Protein AF-A0A438IQG3-F1 (afdb_monomer_lite)

Organism: Vitis vinifera (NCBI:txid29760)

Radius of gyration: 25.18 Å; chains: 1; bounding box: 64×25×73 Å

InterPro domains:
  IPR012110 Pyruvate decarboxylase/indolepyruvate decarboxylase-like [PTHR43452] (45-125)

Foldseek 3Di:
DDDDDDDDDDDPVVVVVVVPPPDPPDDDPDDDDPDPDPVVVVVVVCVVVVVVDDDDCPVVVVCVVPPDDDDDDDDDDPPDDDDPVNVLVVVLVVADLPEEAEQDDDPSVVVVVPRDHDNNHHYHD

Structure (mmCIF, N/CA/C/O backbone):
data_AF-A0A438IQG3-F1
#
_entry.id   AF-A0A438IQG3-F1
#
loop_
_atom_site.group_PDB
_atom_site.id
_atom_site.type_symbol
_atom_site.label_atom_id
_atom_site.label_alt_id
_atom_site.label_comp_id
_atom_site.label_asym_id
_atom_site.label_entity_id
_atom_site.label_seq_id
_atom_site.pdbx_PDB_ins_code
_atom_site.Cartn_x
_atom_site.Cartn_y
_atom_site.Cartn_z
_atom_site.occupancy
_atom_site.B_iso_or_equiv
_atom_site.auth_seq_id
_atom_site.auth_comp_id
_atom_site.auth_asym_id
_atom_site.auth_atom_id
_atom_site.pdbx_PDB_model_num
ATOM 1 N N . MET A 1 1 ? 51.056 10.492 7.001 1.00 35.66 1 MET A N 1
ATOM 2 C CA . MET A 1 1 ? 51.423 10.659 5.578 1.00 35.66 1 MET A CA 1
ATOM 3 C C . MET A 1 1 ? 51.158 9.306 4.933 1.00 35.66 1 MET A C 1
ATOM 5 O O . MET A 1 1 ? 51.888 8.386 5.255 1.00 35.66 1 MET A O 1
ATOM 9 N N . GLY A 1 2 ? 49.950 9.031 4.425 1.00 33.06 2 GLY A N 1
ATOM 10 C CA . GLY A 1 2 ? 49.445 9.436 3.093 1.00 33.06 2 GLY A CA 1
ATOM 11 C C . GLY A 1 2 ? 50.039 8.468 2.054 1.00 33.06 2 GLY A C 1
ATOM 12 O O . GLY A 1 2 ? 51.239 8.256 2.111 1.00 33.06 2 GLY A O 1
ATOM 13 N N . GLU A 1 3 ? 49.356 7.777 1.144 1.00 30.95 3 GLU A N 1
ATOM 14 C CA . GLU A 1 3 ? 48.005 7.761 0.555 1.00 30.95 3 GLU A CA 1
ATOM 15 C C . GLU A 1 3 ? 47.795 6.298 0.050 1.00 30.95 3 GLU A C 1
ATOM 17 O O . GLU A 1 3 ? 48.767 5.579 -0.159 1.00 30.95 3 GLU A O 1
ATOM 22 N N . GLY A 1 4 ? 46.606 5.691 -0.022 1.00 31.78 4 GLY A N 1
ATOM 23 C CA . GLY A 1 4 ? 45.515 6.034 -0.938 1.00 31.78 4 GLY A CA 1
ATOM 24 C C . GLY A 1 4 ? 45.541 5.148 -2.197 1.00 31.78 4 GLY A C 1
ATOM 25 O O . GLY A 1 4 ? 45.921 5.609 -3.267 1.00 31.78 4 GLY A O 1
ATOM 26 N N . THR A 1 5 ? 45.138 3.873 -2.102 1.00 35.66 5 THR A N 1
ATOM 27 C CA . THR A 1 5 ? 44.914 3.017 -3.284 1.00 35.66 5 THR A CA 1
ATOM 28 C C . THR A 1 5 ? 43.582 3.386 -3.933 1.00 35.66 5 THR A C 1
ATOM 30 O O . THR A 1 5 ? 42.516 2.963 -3.481 1.00 35.66 5 THR A O 1
ATOM 33 N N . GLY A 1 6 ? 43.647 4.218 -4.972 1.00 31.34 6 GLY A N 1
ATOM 34 C CA . GLY A 1 6 ? 42.507 4.645 -5.776 1.00 31.34 6 GLY A CA 1
ATOM 35 C C . GLY A 1 6 ? 41.942 3.508 -6.628 1.00 31.34 6 GLY A C 1
ATOM 36 O O . GLY A 1 6 ? 42.493 3.161 -7.668 1.00 31.34 6 GLY A O 1
ATOM 37 N N . SER A 1 7 ? 40.815 2.949 -6.189 1.00 36.22 7 SER A N 1
ATOM 38 C CA . SER A 1 7 ? 39.938 2.106 -7.001 1.00 36.22 7 SER A CA 1
ATOM 39 C C . SER A 1 7 ? 39.245 2.979 -8.051 1.00 36.22 7 SER A C 1
ATOM 41 O O . SER A 1 7 ? 38.346 3.753 -7.727 1.00 36.22 7 SER A O 1
ATOM 43 N N . SER A 1 8 ? 39.683 2.860 -9.305 1.00 37.25 8 SER A N 1
ATOM 44 C CA . SER A 1 8 ? 39.109 3.510 -10.487 1.00 37.25 8 SER A CA 1
ATOM 45 C C . SER A 1 8 ? 37.650 3.082 -10.696 1.00 37.25 8 SER A C 1
ATOM 47 O O . SER A 1 8 ? 37.368 2.063 -11.325 1.00 37.25 8 SER A O 1
ATOM 49 N N . GLY A 1 9 ? 36.717 3.875 -10.168 1.00 39.53 9 GLY A N 1
ATOM 50 C CA . GLY A 1 9 ? 35.305 3.811 -10.519 1.00 39.53 9 GLY A CA 1
ATOM 51 C C . GLY A 1 9 ? 35.102 4.302 -11.948 1.00 39.53 9 GLY A C 1
ATOM 52 O O . GLY A 1 9 ? 35.330 5.471 -12.249 1.00 39.53 9 GLY A O 1
ATOM 53 N N . VAL A 1 10 ? 34.672 3.408 -12.833 1.00 43.88 10 VAL A N 1
ATOM 54 C CA . VAL A 1 10 ? 34.176 3.788 -14.158 1.00 43.88 10 VAL A CA 1
ATOM 55 C C . VAL A 1 10 ? 32.821 4.486 -13.960 1.00 43.88 10 VAL A C 1
ATOM 57 O O . VAL A 1 10 ? 31.942 3.910 -13.311 1.00 43.88 10 VAL A O 1
ATOM 60 N N . PRO A 1 11 ? 32.612 5.715 -14.462 1.00 38.91 11 PRO A N 1
ATOM 61 C CA . PRO A 1 11 ? 31.355 6.418 -14.267 1.00 38.91 11 PRO A CA 1
ATOM 62 C C . PRO A 1 11 ? 30.267 5.821 -15.169 1.00 38.91 11 PRO A C 1
ATOM 64 O O . PRO A 1 11 ? 30.401 5.761 -16.390 1.00 38.91 11 PRO A O 1
ATOM 67 N N . VAL A 1 12 ? 29.145 5.450 -14.546 1.00 42.47 12 VAL A N 1
ATOM 68 C CA . VAL A 1 12 ? 27.889 4.950 -15.149 1.00 42.47 12 VAL A CA 1
ATOM 69 C C . VAL A 1 12 ? 27.338 5.866 -16.262 1.00 42.47 12 VAL A C 1
ATOM 71 O O . VAL A 1 12 ? 26.530 5.442 -17.083 1.00 42.47 12 VAL A O 1
ATOM 74 N N . VAL A 1 13 ? 27.824 7.106 -16.344 1.00 40.22 13 VAL A N 1
ATOM 75 C CA . VAL A 1 13 ? 27.440 8.108 -17.348 1.00 40.22 13 VAL A CA 1
ATOM 76 C C . VAL A 1 13 ? 27.830 7.690 -18.777 1.00 40.22 13 VAL A C 1
ATOM 78 O O . VAL A 1 13 ? 27.081 7.963 -19.710 1.00 40.22 13 VAL A O 1
ATOM 81 N N . ALA A 1 14 ? 28.928 6.947 -18.966 1.00 34.50 14 ALA A N 1
ATOM 82 C CA . ALA A 1 14 ? 29.403 6.573 -20.305 1.00 34.50 14 ALA A CA 1
ATOM 83 C C . ALA A 1 14 ? 28.532 5.510 -21.011 1.00 34.50 14 ALA A C 1
ATOM 85 O O . ALA A 1 14 ? 28.545 5.403 -22.237 1.00 34.50 14 ALA A O 1
ATOM 86 N N . ALA A 1 15 ? 27.744 4.728 -20.265 1.00 41.41 15 ALA A N 1
ATOM 87 C CA . ALA A 1 15 ? 26.921 3.665 -20.849 1.00 41.41 15 ALA A CA 1
ATOM 88 C C . ALA A 1 15 ? 25.665 4.195 -21.567 1.00 41.41 15 ALA A C 1
ATOM 90 O O . ALA A 1 15 ? 25.097 3.500 -22.408 1.00 41.41 15 ALA A O 1
ATOM 91 N N . VAL A 1 16 ? 25.239 5.428 -21.267 1.00 38.75 16 VAL A N 1
ATOM 92 C CA . VAL A 1 16 ? 24.050 6.033 -21.888 1.00 38.75 16 VAL A CA 1
ATOM 93 C C . VAL A 1 16 ? 24.374 6.591 -23.278 1.00 38.75 16 VAL A C 1
ATOM 95 O O . VAL A 1 16 ? 23.550 6.490 -24.184 1.00 38.75 16 VAL A O 1
ATOM 98 N N . GLU A 1 17 ? 25.592 7.098 -23.490 1.00 35.78 17 GLU A N 1
ATOM 99 C CA . GLU A 1 17 ? 26.004 7.674 -24.779 1.00 35.78 17 GLU A CA 1
ATOM 100 C C . GLU A 1 17 ? 26.303 6.607 -25.845 1.00 35.78 17 GLU A C 1
ATOM 102 O O . GLU A 1 17 ? 26.079 6.836 -27.033 1.00 35.78 17 GLU A O 1
ATOM 107 N N . SER A 1 18 ? 26.718 5.399 -25.445 1.00 34.66 18 SER A N 1
ATOM 108 C CA . SER A 1 18 ? 27.055 4.327 -26.397 1.00 34.66 18 SER A CA 1
ATOM 109 C C . SER A 1 18 ? 25.841 3.624 -27.025 1.00 34.66 18 SER A C 1
ATOM 111 O O . SER A 1 18 ? 26.011 2.849 -27.965 1.00 34.66 18 SER A O 1
ATOM 113 N N . LEU A 1 19 ? 24.620 3.873 -26.541 1.00 38.84 19 LEU A N 1
ATOM 114 C CA . LEU A 1 19 ? 23.388 3.329 -27.132 1.00 38.84 19 LEU A CA 1
ATOM 115 C C . LEU A 1 19 ? 22.820 4.208 -28.262 1.00 38.84 19 LEU A C 1
ATOM 117 O O . LEU A 1 19 ? 21.844 3.818 -28.902 1.00 38.84 19 LEU A O 1
ATOM 121 N N . GLY A 1 20 ? 23.425 5.372 -28.528 1.00 38.69 20 GLY A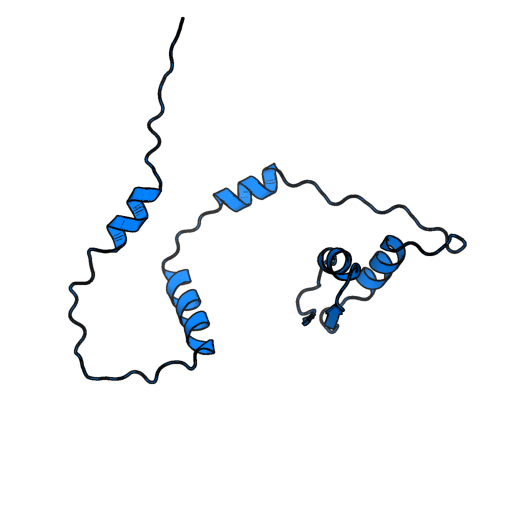 N 1
ATOM 122 C CA . GLY A 1 20 ? 22.962 6.326 -29.541 1.00 38.69 20 GLY A CA 1
ATOM 123 C C . GLY A 1 20 ? 23.492 6.101 -30.963 1.00 38.6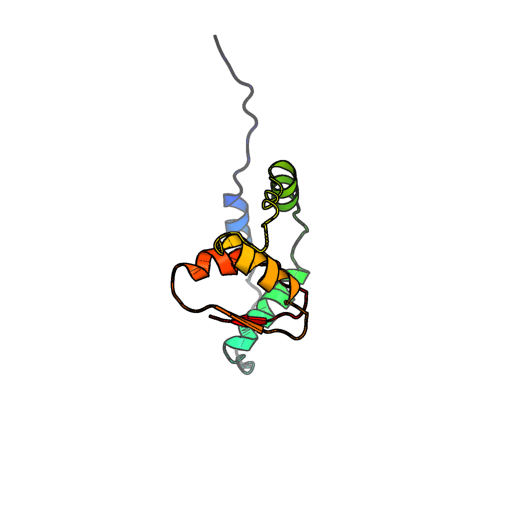9 20 GLY A C 1
ATOM 124 O O . GLY A 1 20 ? 22.994 6.733 -31.888 1.00 38.69 20 GLY A O 1
ATOM 125 N N . SER A 1 21 ? 24.479 5.225 -31.170 1.00 36.81 21 SER A N 1
ATOM 126 C CA . SER A 1 21 ? 25.260 5.175 -32.420 1.00 36.81 21 SER A CA 1
ATOM 127 C C . SER A 1 21 ? 25.038 3.936 -33.298 1.00 36.81 21 SER A C 1
ATOM 129 O O . SER A 1 21 ? 25.799 3.710 -34.233 1.00 36.81 21 SER A O 1
ATOM 131 N N . SER A 1 22 ? 23.988 3.142 -33.064 1.00 40.00 22 SER A N 1
ATOM 132 C CA . SER A 1 22 ? 23.674 1.983 -33.918 1.00 40.00 22 SER A CA 1
ATOM 133 C C . SER A 1 22 ? 22.192 1.922 -34.282 1.00 40.00 22 SER A C 1
ATOM 135 O O . SER A 1 22 ? 21.458 1.026 -33.871 1.00 40.00 22 SER A O 1
ATOM 137 N N . LEU A 1 23 ? 21.736 2.923 -35.037 1.00 44.03 23 LEU A N 1
ATOM 138 C CA . LEU A 1 23 ? 20.435 2.921 -35.713 1.00 44.03 23 LEU A CA 1
ATOM 139 C C . LEU A 1 23 ? 20.565 3.419 -37.164 1.00 44.03 23 LEU A C 1
ATOM 141 O O . LEU A 1 23 ? 19.719 4.165 -37.636 1.00 44.03 23 LEU A O 1
ATOM 145 N N . ASP A 1 24 ? 21.578 2.958 -37.902 1.00 37.22 24 ASP A N 1
ATOM 146 C CA . ASP A 1 24 ? 21.613 3.070 -39.373 1.00 37.22 24 ASP A CA 1
ATOM 147 C C . ASP A 1 24 ? 21.016 1.814 -40.029 1.00 37.22 24 ASP A C 1
ATOM 149 O O . ASP A 1 24 ? 21.611 1.138 -40.866 1.00 37.22 24 ASP A O 1
ATOM 153 N N . GLY A 1 25 ? 19.798 1.474 -39.604 1.00 42.50 25 GLY A N 1
ATOM 154 C CA . GLY A 1 2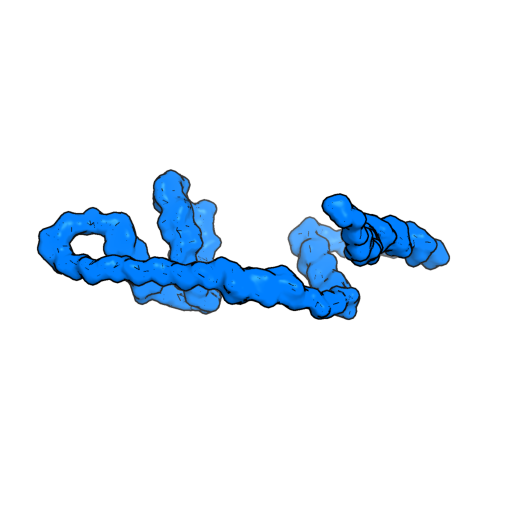5 ? 18.939 0.497 -40.262 1.00 42.50 25 GLY A CA 1
ATOM 155 C C . GLY A 1 25 ? 17.758 1.230 -40.876 1.00 42.50 25 GLY A C 1
ATOM 156 O O . GLY A 1 25 ? 16.797 1.551 -40.182 1.00 42.50 25 GLY A O 1
ATOM 157 N N . GLN A 1 26 ? 17.843 1.531 -42.169 1.00 40.34 26 GLN A N 1
ATOM 158 C CA . GLN A 1 26 ? 16.835 2.290 -42.899 1.00 40.34 26 GLN A CA 1
ATOM 159 C C . GLN A 1 26 ? 15.481 1.556 -42.891 1.00 40.34 26 GLN A C 1
ATOM 161 O O . GLN A 1 26 ? 15.284 0.560 -43.586 1.00 40.34 26 GLN A O 1
ATOM 166 N N . VAL A 1 27 ? 14.537 2.040 -42.080 1.00 45.75 27 VAL A N 1
ATOM 167 C CA . VAL A 1 27 ? 13.139 1.587 -42.087 1.00 45.75 27 VAL A CA 1
ATOM 168 C C . VAL A 1 27 ? 12.445 2.216 -43.303 1.00 45.75 27 VAL A C 1
ATOM 170 O O . VAL A 1 27 ? 12.515 3.437 -43.461 1.00 45.75 27 VAL A O 1
ATOM 173 N N . PRO A 1 28 ? 11.773 1.444 -44.180 1.00 40.28 28 PRO A N 1
ATOM 174 C CA . PRO A 1 28 ? 11.105 2.008 -45.345 1.00 40.28 28 PRO A CA 1
ATOM 175 C C . PRO A 1 28 ? 9.974 2.954 -44.918 1.00 40.28 28 PRO A C 1
ATOM 177 O O . PRO A 1 28 ? 9.023 2.568 -44.234 1.00 40.28 28 PRO A O 1
ATOM 180 N N . ILE A 1 29 ? 10.101 4.208 -45.349 1.00 49.59 29 ILE A N 1
ATOM 181 C CA . ILE A 1 29 ? 9.118 5.279 -45.192 1.00 49.59 29 ILE A CA 1
ATOM 182 C C . ILE A 1 29 ? 7.886 4.901 -46.021 1.00 49.59 29 ILE A C 1
ATOM 184 O O . ILE A 1 29 ? 7.967 4.831 -47.244 1.00 49.59 29 ILE A O 1
ATOM 188 N N . GLY A 1 30 ? 6.745 4.630 -45.376 1.00 45.56 30 GLY A N 1
ATOM 189 C CA . GLY A 1 30 ? 5.498 4.411 -46.123 1.00 45.56 30 GLY A CA 1
ATOM 190 C C . GLY A 1 30 ? 4.387 3.589 -45.476 1.00 45.56 30 GLY A C 1
ATOM 191 O O . GLY A 1 30 ? 3.375 3.358 -46.129 1.00 45.56 30 GLY A O 1
ATOM 192 N N . LYS A 1 31 ? 4.502 3.146 -44.219 1.00 42.69 31 LYS A N 1
ATOM 193 C CA . LYS A 1 31 ? 3.350 2.577 -43.499 1.00 42.69 31 LYS A CA 1
ATOM 194 C C . LYS A 1 31 ? 3.202 3.266 -42.154 1.00 42.69 31 LYS A C 1
ATOM 196 O O . LYS A 1 31 ? 3.904 2.941 -41.203 1.00 42.69 31 LYS A O 1
ATOM 201 N N . SER A 1 32 ? 2.289 4.236 -42.097 1.00 48.19 32 SER A N 1
ATOM 202 C CA . SER A 1 32 ? 1.769 4.743 -40.831 1.00 48.19 32 SER A CA 1
ATOM 203 C C . SER A 1 32 ? 1.131 3.560 -40.103 1.00 48.19 32 SER A C 1
ATOM 205 O O . SER A 1 32 ? 0.068 3.075 -40.489 1.00 48.19 32 SER A O 1
ATOM 207 N N . LEU A 1 33 ? 1.835 3.029 -39.102 1.00 54.22 33 LEU A N 1
ATOM 208 C CA . LEU A 1 33 ? 1.209 2.171 -38.108 1.00 54.22 33 LEU A CA 1
ATOM 209 C C . LEU A 1 33 ? 0.152 3.032 -37.410 1.00 54.22 33 LEU A C 1
ATOM 211 O O . LEU A 1 33 ? 0.487 4.159 -37.033 1.00 54.22 33 LEU A O 1
ATOM 215 N N . PRO A 1 34 ? -1.097 2.556 -37.249 1.00 52.31 34 PRO A N 1
ATOM 216 C CA . PRO A 1 34 ? -2.113 3.311 -36.535 1.00 52.31 34 PRO A CA 1
ATOM 217 C C . PRO A 1 34 ? -1.552 3.630 -35.153 1.00 52.31 34 PRO A C 1
ATOM 219 O O . PRO A 1 34 ? -1.291 2.724 -34.355 1.00 52.31 34 PRO A O 1
ATOM 222 N N . GLY A 1 35 ? -1.276 4.916 -34.927 1.00 59.28 35 GLY A N 1
ATOM 223 C CA . GLY A 1 35 ? -0.639 5.376 -33.707 1.00 59.28 35 GLY A CA 1
ATOM 224 C C . GLY A 1 35 ? -1.461 4.879 -32.522 1.00 59.28 35 GLY A C 1
ATOM 225 O O . GLY A 1 35 ? -2.689 5.027 -32.536 1.00 59.28 35 GLY A O 1
ATOM 226 N N . PRO A 1 36 ? -0.851 4.231 -31.516 1.00 56.94 36 PRO A N 1
ATOM 227 C CA . PRO A 1 36 ? -1.576 3.958 -30.292 1.00 56.94 36 PRO A CA 1
ATOM 228 C C . PRO A 1 36 ? -2.155 5.287 -29.789 1.00 56.94 36 PRO A C 1
ATOM 230 O O . PRO A 1 36 ? -1.438 6.285 -29.733 1.00 56.94 36 PRO A O 1
ATOM 233 N N . SER A 1 37 ? -3.443 5.308 -29.420 1.00 61.62 37 SER A N 1
ATOM 234 C CA . SER A 1 37 ? -3.938 6.344 -28.510 1.00 61.62 37 SER A CA 1
ATOM 235 C C . SER A 1 37 ? -2.946 6.423 -27.348 1.00 61.62 37 SER A C 1
ATOM 237 O O . SER A 1 37 ? -2.432 5.377 -26.952 1.00 61.62 37 SER A O 1
ATOM 239 N N . SER A 1 38 ? -2.621 7.626 -26.869 1.00 61.38 38 SER A N 1
ATOM 240 C CA . SER A 1 38 ? -1.530 7.892 -25.910 1.00 61.38 38 SER A CA 1
ATOM 241 C C . SER A 1 38 ? -1.366 6.803 -24.828 1.00 61.38 38 SER A C 1
ATOM 243 O O . SER A 1 38 ? -0.267 6.303 -24.587 1.00 61.38 38 SER A O 1
ATOM 245 N N . ASP A 1 39 ? -2.484 6.310 -24.293 1.00 60.03 39 ASP A N 1
ATOM 246 C CA . ASP A 1 39 ? -2.565 5.256 -23.272 1.00 60.03 39 ASP A CA 1
ATOM 247 C C . ASP A 1 39 ? -1.899 3.921 -23.664 1.00 60.03 39 ASP A C 1
ATOM 249 O O . ASP A 1 39 ? -1.313 3.225 -22.832 1.00 60.03 39 ASP A O 1
ATOM 253 N N . ARG A 1 40 ? -1.939 3.543 -24.945 1.00 67.06 40 ARG A N 1
ATOM 254 C CA . ARG A 1 40 ? -1.334 2.299 -25.448 1.00 67.06 40 ARG A CA 1
ATOM 255 C C . ARG A 1 40 ? 0.180 2.411 -25.649 1.00 67.06 40 ARG A C 1
ATOM 257 O O . ARG A 1 40 ? 0.851 1.376 -25.676 1.00 67.06 40 ARG A O 1
ATOM 264 N N . ALA A 1 41 ? 0.732 3.623 -25.754 1.00 78.38 41 ALA A N 1
ATOM 265 C CA . ALA A 1 41 ? 2.166 3.827 -25.966 1.00 78.38 41 ALA A CA 1
ATOM 266 C C . ALA A 1 41 ? 2.993 3.393 -24.741 1.00 78.38 41 ALA A C 1
ATOM 268 O O . ALA A 1 41 ? 3.990 2.685 -24.892 1.00 78.38 41 ALA A O 1
ATOM 269 N N . SER A 1 42 ? 2.530 3.722 -23.529 1.00 84.12 42 SER A N 1
ATOM 270 C CA . SER A 1 42 ? 3.190 3.339 -22.269 1.00 84.12 42 SER A CA 1
ATOM 271 C C . SER A 1 42 ? 3.240 1.816 -22.077 1.00 84.12 42 SER A C 1
ATOM 273 O O . SER A 1 42 ? 4.299 1.238 -21.821 1.00 84.12 42 SER A O 1
ATOM 275 N N . CYS A 1 43 ? 2.115 1.130 -22.308 1.00 85.19 43 CYS A N 1
ATOM 276 C CA . CYS A 1 43 ? 2.049 -0.330 -22.207 1.00 85.19 43 CYS A CA 1
ATOM 277 C C . CYS A 1 43 ? 3.001 -1.020 -23.201 1.00 85.19 43 CYS A C 1
ATOM 279 O O . CYS A 1 43 ? 3.712 -1.964 -22.844 1.00 85.19 43 CYS A O 1
ATOM 281 N N . TYR A 1 44 ? 3.052 -0.528 -24.444 1.00 92.00 44 TYR A N 1
ATOM 282 C CA . TYR A 1 44 ? 3.950 -1.060 -25.467 1.00 92.00 44 TYR A CA 1
ATOM 283 C C . TYR A 1 44 ? 5.426 -0.871 -25.099 1.00 92.00 44 TYR A C 1
ATOM 285 O O . TYR A 1 44 ? 6.224 -1.799 -25.275 1.00 92.00 44 TYR A O 1
ATOM 293 N N . PHE A 1 45 ? 5.775 0.299 -24.558 1.00 93.75 45 PHE A N 1
ATOM 294 C CA . PHE A 1 45 ? 7.130 0.600 -24.114 1.00 93.75 45 PHE A CA 1
ATOM 295 C C . PHE A 1 45 ? 7.584 -0.379 -23.032 1.00 93.75 45 PHE A C 1
ATOM 297 O O . PHE A 1 45 ? 8.540 -1.119 -23.258 1.00 93.75 45 PHE A O 1
ATOM 304 N N . PHE A 1 46 ? 6.863 -0.478 -21.910 1.00 94.06 46 PHE A N 1
ATOM 305 C CA . PHE A 1 46 ? 7.270 -1.360 -20.810 1.00 94.06 46 PHE A CA 1
ATOM 306 C C . PHE A 1 46 ? 7.303 -2.836 -21.218 1.00 94.06 46 PHE A C 1
ATOM 308 O O . PHE A 1 46 ? 8.217 -3.560 -20.824 1.00 94.06 46 PHE A O 1
ATOM 315 N N . LYS A 1 47 ? 6.367 -3.284 -22.067 1.00 94.06 47 LYS A N 1
ATOM 316 C CA . LYS A 1 47 ? 6.338 -4.666 -22.576 1.00 94.06 47 LYS A CA 1
ATOM 317 C C . LYS A 1 47 ? 7.515 -4.994 -23.498 1.00 94.06 47 LYS A C 1
ATOM 319 O O . LYS A 1 47 ? 7.955 -6.142 -23.549 1.00 94.06 47 LYS A O 1
ATOM 324 N N . SER A 1 48 ? 7.985 -4.018 -24.268 1.00 93.94 48 SER A N 1
ATOM 325 C CA . SER A 1 48 ? 9.128 -4.193 -25.168 1.00 93.94 48 SER A CA 1
ATOM 326 C C . SER A 1 48 ? 10.451 -4.049 -24.419 1.00 93.94 48 SER A C 1
ATOM 328 O O . SER A 1 48 ? 11.382 -4.812 -24.668 1.00 93.94 48 SER A O 1
ATOM 330 N N . PHE A 1 49 ? 10.509 -3.107 -23.477 1.00 94.56 49 PHE A N 1
ATOM 331 C CA . PHE A 1 49 ? 11.676 -2.814 -22.656 1.00 94.56 49 PHE A CA 1
ATOM 332 C C . PHE A 1 49 ? 11.998 -3.951 -21.680 1.00 94.56 49 PHE A C 1
ATOM 334 O O . PHE A 1 49 ? 13.153 -4.355 -21.583 1.00 94.56 49 PHE A O 1
ATOM 341 N N . SER A 1 50 ? 10.989 -4.557 -21.044 1.00 95.06 50 SER A N 1
ATOM 342 C CA . SER A 1 50 ? 11.195 -5.663 -20.096 1.00 95.06 50 SER A CA 1
ATOM 343 C C . SER A 1 50 ? 11.888 -6.886 -20.705 1.00 95.06 50 SER A C 1
ATOM 345 O O . SER A 1 50 ? 12.571 -7.611 -19.994 1.00 95.06 50 SER A O 1
ATOM 347 N N . LYS A 1 51 ? 11.773 -7.101 -22.024 1.00 95.50 51 LYS A N 1
ATOM 348 C CA . LYS A 1 51 ? 12.449 -8.200 -22.741 1.00 95.50 51 LYS A CA 1
ATOM 349 C C . LYS A 1 51 ? 13.951 -7.984 -22.932 1.00 95.50 51 LYS A C 1
ATOM 351 O O . LYS A 1 51 ? 14.647 -8.923 -23.299 1.00 95.50 51 LYS A O 1
ATOM 356 N N . ARG A 1 52 ? 14.422 -6.745 -22.780 1.00 95.12 52 ARG A N 1
ATOM 357 C CA . ARG A 1 52 ? 15.818 -6.338 -23.003 1.00 95.12 52 ARG A CA 1
ATOM 358 C C . ARG A 1 52 ? 16.530 -5.969 -21.701 1.00 95.12 52 ARG A C 1
ATOM 360 O O . ARG A 1 52 ? 17.715 -5.670 -21.737 1.00 95.12 52 ARG A O 1
ATOM 367 N N . LEU A 1 53 ? 15.802 -5.936 -20.585 1.00 95.12 53 LEU A N 1
ATOM 368 C CA . LEU A 1 53 ? 16.329 -5.528 -19.292 1.00 95.12 53 LEU A CA 1
ATOM 369 C C . LEU A 1 53 ? 17.126 -6.675 -18.659 1.00 95.12 53 LEU A C 1
ATOM 371 O O . LEU A 1 53 ? 16.595 -7.769 -18.467 1.00 95.12 53 LEU A O 1
ATOM 375 N N . GLU A 1 54 ? 18.372 -6.408 -18.281 1.00 95.94 54 GLU A N 1
ATOM 376 C CA . GLU A 1 54 ? 19.129 -7.293 -17.396 1.00 95.94 54 GLU A CA 1
ATOM 377 C C . GLU A 1 54 ? 18.680 -7.104 -15.940 1.00 95.94 54 GLU A C 1
ATOM 379 O O . GLU A 1 54 ? 18.346 -5.997 -15.507 1.00 95.94 54 GLU A O 1
ATOM 384 N N . CYS A 1 55 ? 18.644 -8.192 -15.167 1.00 95.12 55 CYS A N 1
ATOM 385 C CA . CYS A 1 55 ? 18.214 -8.131 -13.773 1.00 95.12 55 CYS A CA 1
ATOM 386 C C . CYS A 1 55 ? 19.253 -7.388 -12.922 1.00 95.12 55 CYS A C 1
ATOM 388 O O . CYS A 1 55 ? 20.393 -7.829 -12.802 1.00 95.12 55 CYS A O 1
ATOM 390 N N . ASN A 1 56 ? 18.838 -6.289 -12.291 1.00 95.81 56 ASN A N 1
ATOM 391 C CA . ASN A 1 56 ? 19.647 -5.543 -11.335 1.00 95.81 56 ASN A CA 1
ATOM 392 C C . ASN A 1 56 ? 18.926 -5.490 -9.982 1.00 95.81 56 ASN A C 1
ATOM 394 O O . ASN A 1 56 ? 17.883 -4.849 -9.851 1.00 95.81 56 ASN A O 1
ATOM 398 N N . ILE A 1 57 ? 19.492 -6.166 -8.979 1.00 97.44 57 ILE A N 1
ATOM 399 C CA . ILE A 1 57 ? 18.939 -6.240 -7.618 1.00 97.44 57 ILE A CA 1
ATOM 400 C C . ILE A 1 57 ? 19.663 -5.332 -6.616 1.00 97.44 57 ILE A C 1
ATOM 402 O O . ILE A 1 57 ? 19.312 -5.338 -5.441 1.00 97.44 57 ILE A O 1
ATOM 406 N N . THR A 1 58 ? 20.639 -4.522 -7.036 1.00 97.88 58 THR A N 1
ATOM 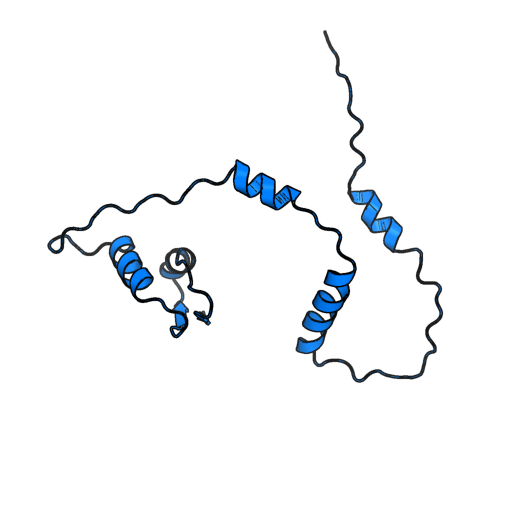407 C CA . THR A 1 58 ? 21.466 -3.717 -6.119 1.00 97.88 58 THR A CA 1
ATOM 408 C C . THR A 1 58 ? 20.625 -2.777 -5.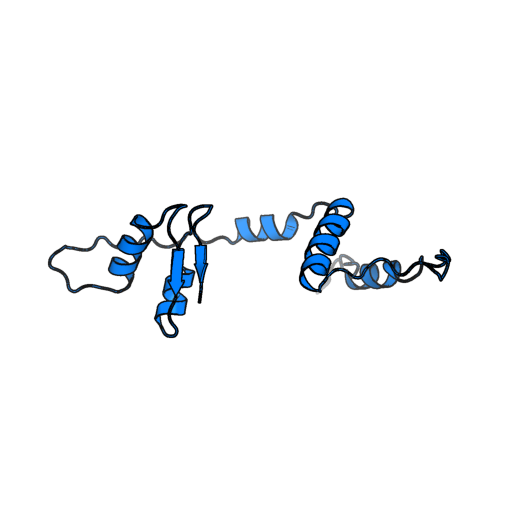253 1.00 97.88 58 THR A C 1
ATOM 410 O O . THR A 1 58 ? 20.831 -2.696 -4.043 1.00 97.88 58 THR A O 1
ATOM 413 N N . ALA A 1 59 ? 19.629 -2.113 -5.847 1.00 97.06 59 ALA A N 1
ATOM 414 C CA . ALA A 1 59 ? 18.713 -1.244 -5.106 1.00 97.06 59 ALA A CA 1
ATOM 415 C C . ALA A 1 59 ? 17.819 -2.033 -4.131 1.00 97.06 59 ALA A C 1
ATOM 417 O O . ALA A 1 59 ? 17.548 -1.571 -3.024 1.00 97.06 59 ALA A O 1
ATOM 418 N N . TYR A 1 60 ? 17.395 -3.237 -4.524 1.00 97.00 60 TYR A N 1
ATOM 419 C CA . TYR A 1 60 ? 16.578 -4.115 -3.690 1.00 97.00 60 TYR A CA 1
ATOM 420 C C . TYR A 1 60 ? 17.359 -4.646 -2.482 1.00 97.00 60 TYR A C 1
ATOM 422 O O . TYR A 1 60 ? 16.858 -4.619 -1.359 1.00 97.00 60 TYR A O 1
ATOM 430 N N . GLU A 1 61 ? 18.607 -5.072 -2.684 1.00 97.88 61 GLU A N 1
ATOM 431 C CA . GLU A 1 61 ? 19.482 -5.481 -1.586 1.00 97.88 61 GLU A CA 1
ATOM 432 C C . GLU A 1 61 ? 19.780 -4.324 -0.637 1.00 97.88 61 GLU A C 1
ATOM 434 O O . GLU A 1 61 ? 19.753 -4.507 0.579 1.00 97.88 61 GLU A O 1
ATOM 439 N N . PHE A 1 62 ? 20.048 -3.130 -1.173 1.00 97.94 62 PHE A N 1
ATOM 440 C CA . PHE A 1 62 ? 20.279 -1.949 -0.349 1.00 97.94 62 PHE A CA 1
ATOM 441 C C . PHE A 1 62 ? 19.064 -1.642 0.526 1.00 97.94 62 PHE A C 1
ATOM 443 O O . PHE A 1 62 ? 19.224 -1.471 1.732 1.00 97.94 62 PHE A O 1
ATOM 450 N N . TYR A 1 63 ? 17.860 -1.655 -0.058 1.00 96.44 63 TYR A N 1
ATOM 451 C CA . TYR A 1 63 ? 16.611 -1.485 0.682 1.00 96.44 63 TYR A CA 1
ATOM 452 C C . TYR A 1 63 ? 16.510 -2.471 1.847 1.00 96.44 63 TYR A C 1
ATOM 454 O O . TYR A 1 63 ? 16.309 -2.042 2.977 1.00 96.44 63 TYR A O 1
ATOM 462 N N . HIS A 1 64 ? 16.724 -3.767 1.605 1.00 96.31 64 HIS A N 1
ATOM 463 C CA . HIS A 1 64 ? 16.667 -4.781 2.666 1.00 96.31 64 HIS A CA 1
ATOM 464 C C . HIS A 1 64 ? 17.704 -4.571 3.769 1.00 96.31 64 HIS A C 1
ATOM 466 O O . HIS A 1 64 ? 17.418 -4.850 4.929 1.00 96.31 64 HIS A O 1
ATOM 472 N N . ARG A 1 65 ? 18.894 -4.060 3.434 1.00 97.06 65 ARG A N 1
ATOM 473 C CA . ARG A 1 65 ? 19.956 -3.785 4.417 1.00 97.06 65 ARG A CA 1
ATOM 474 C C . ARG A 1 65 ? 19.634 -2.601 5.324 1.00 97.06 65 ARG A C 1
ATOM 476 O O . ARG A 1 65 ? 20.030 -2.619 6.484 1.00 97.06 65 ARG A O 1
ATOM 483 N N . VAL A 1 66 ? 18.958 -1.576 4.802 1.00 96.88 66 VAL A N 1
ATOM 484 C CA . VAL A 1 66 ? 18.620 -0.353 5.556 1.00 96.88 66 VAL A CA 1
ATOM 485 C C . VAL A 1 66 ? 17.167 -0.321 6.031 1.00 96.88 66 VAL A C 1
ATOM 487 O O . VAL A 1 66 ? 16.741 0.664 6.634 1.00 96.88 66 VAL A O 1
ATOM 490 N N . TYR A 1 67 ? 16.395 -1.372 5.751 1.00 95.00 67 TYR A N 1
ATOM 491 C CA . TYR A 1 67 ? 14.984 -1.441 6.096 1.00 95.00 67 TYR A CA 1
ATOM 492 C C . TYR A 1 67 ? 14.794 -1.385 7.612 1.00 95.00 67 TYR A C 1
ATOM 494 O O . TYR A 1 67 ? 15.295 -2.226 8.359 1.00 95.00 67 TYR A O 1
ATOM 502 N N . VAL A 1 68 ? 14.012 -0.404 8.055 1.00 92.94 68 VAL A N 1
ATOM 503 C CA . VAL A 1 68 ? 13.557 -0.289 9.437 1.00 92.94 68 VAL A CA 1
ATOM 504 C C . VAL A 1 68 ? 12.113 -0.783 9.489 1.00 92.94 68 VAL A C 1
ATOM 506 O O . VAL A 1 68 ? 11.259 -0.196 8.818 1.00 92.94 68 VAL A O 1
ATOM 509 N N . PRO A 1 69 ? 11.816 -1.847 10.259 1.00 89.19 69 PRO A N 1
ATOM 510 C CA . PRO A 1 69 ? 10.449 -2.305 10.442 1.00 89.19 69 PRO A CA 1
ATOM 511 C C . PRO A 1 69 ? 9.552 -1.197 10.987 1.00 89.19 69 PRO A C 1
ATOM 513 O O . PRO A 1 69 ? 9.969 -0.380 11.809 1.00 89.19 69 PRO A O 1
ATOM 516 N N . GLU A 1 70 ? 8.294 -1.203 10.560 1.00 83.31 70 GLU A N 1
ATOM 517 C CA . GLU A 1 70 ? 7.298 -0.292 11.111 1.00 83.31 70 GLU A CA 1
ATOM 518 C C . GLU A 1 70 ? 7.129 -0.499 12.622 1.00 83.31 70 GLU A C 1
ATOM 520 O O . GLU A 1 70 ? 7.087 -1.629 13.120 1.00 83.31 70 GLU A O 1
ATOM 525 N N . GLY A 1 71 ? 6.993 0.611 13.350 1.00 79.75 71 GLY A N 1
ATOM 526 C CA . GLY A 1 71 ? 6.693 0.582 14.775 1.00 79.75 71 GLY A CA 1
ATOM 527 C C . GLY A 1 71 ? 5.329 -0.051 15.045 1.00 79.75 71 GLY A C 1
ATOM 528 O O . GLY A 1 71 ? 4.365 0.170 14.312 1.00 79.75 71 GLY A O 1
ATOM 529 N N . GLN A 1 72 ? 5.234 -0.825 16.125 1.00 75.81 72 GLN A N 1
ATOM 530 C CA . GLN A 1 72 ? 3.946 -1.321 16.595 1.00 75.81 72 GLN A CA 1
ATOM 531 C C . GLN A 1 72 ? 3.184 -0.195 17.281 1.00 75.81 72 GLN A C 1
ATOM 533 O O . GLN A 1 72 ? 3.714 0.506 18.145 1.00 75.81 72 GLN A O 1
ATOM 538 N N . PHE A 1 73 ? 1.920 -0.038 16.912 1.00 76.50 73 PHE A N 1
ATOM 539 C CA . PHE A 1 73 ? 1.054 0.882 17.619 1.00 76.50 73 PHE A CA 1
ATOM 540 C C . PHE A 1 73 ? 0.711 0.337 19.018 1.00 76.50 73 PHE A C 1
ATOM 542 O O . PHE A 1 73 ? 0.516 -0.874 19.167 1.00 76.50 73 PHE A O 1
ATOM 549 N N . PRO A 1 74 ? 0.581 1.207 20.034 1.00 78.38 74 PRO A N 1
ATOM 550 C CA . PRO A 1 74 ? 0.116 0.802 21.354 1.00 78.38 74 PRO A CA 1
ATOM 551 C C . PRO A 1 74 ? -1.289 0.197 21.289 1.00 78.38 74 PRO A C 1
ATOM 553 O O . PRO A 1 74 ? -2.097 0.548 20.421 1.00 78.38 74 PRO A O 1
ATOM 556 N N . LYS A 1 75 ? -1.595 -0.686 22.245 1.00 79.94 75 LYS A N 1
ATOM 557 C CA . LYS A 1 75 ? -2.980 -1.094 22.496 1.00 79.94 75 LYS A CA 1
ATOM 558 C C . LYS A 1 75 ? -3.780 0.123 22.970 1.00 79.94 75 LYS A C 1
ATOM 560 O O . LYS A 1 75 ? -3.260 0.950 23.715 1.00 79.94 75 LYS A O 1
ATOM 565 N N . SER A 1 76 ? -5.019 0.196 22.507 1.00 83.38 76 SER A N 1
ATOM 566 C CA . SER A 1 76 ? -5.988 1.239 22.828 1.00 83.38 76 SER A CA 1
ATOM 567 C C . SER A 1 76 ? -7.033 0.662 23.779 1.00 83.38 76 SER A C 1
ATOM 569 O O . SER A 1 76 ? -7.491 -0.463 23.554 1.00 83.38 76 SER A O 1
ATOM 571 N N . ASP A 1 77 ? -7.351 1.386 24.852 1.00 87.19 77 ASP A N 1
ATOM 572 C CA . ASP A 1 77 ? -8.468 1.056 25.744 1.00 87.19 77 ASP A CA 1
ATOM 573 C C . ASP A 1 77 ? -9.789 1.562 25.129 1.00 87.19 77 ASP A C 1
ATOM 575 O O . ASP A 1 77 ? -9.818 2.698 24.660 1.00 87.19 77 ASP A O 1
ATOM 579 N N . PRO A 1 78 ? -10.883 0.778 25.106 1.00 87.25 78 PRO A N 1
ATOM 580 C CA . PRO A 1 78 ? -12.181 1.246 24.617 1.00 87.25 78 PRO A CA 1
ATOM 581 C C . PRO A 1 78 ? -12.706 2.542 25.258 1.00 87.25 78 PRO A C 1
ATOM 583 O O . PRO A 1 78 ? -13.479 3.248 24.613 1.00 87.25 78 PRO A O 1
ATOM 586 N N . GLU A 1 79 ? -12.318 2.853 26.499 1.00 91.81 79 GLU A N 1
ATOM 587 C CA . GLU A 1 79 ? -12.751 4.067 27.206 1.00 91.81 79 GLU A CA 1
ATOM 588 C C . GLU A 1 79 ? -11.845 5.283 26.951 1.00 91.81 79 GLU A C 1
ATOM 590 O O . GLU A 1 79 ? -12.164 6.402 27.361 1.00 91.81 79 GLU A O 1
ATOM 595 N N . GLU A 1 80 ? -10.713 5.105 26.267 1.00 90.38 80 GLU A N 1
ATOM 596 C CA . GLU A 1 80 ? -9.810 6.212 25.975 1.00 90.38 80 GLU A CA 1
ATOM 597 C C . GLU A 1 80 ? -10.340 7.103 24.829 1.00 90.38 80 GLU A C 1
ATOM 599 O O . GLU A 1 80 ? -11.015 6.627 23.911 1.00 90.38 80 GLU A O 1
ATOM 604 N N . PRO A 1 81 ? -9.991 8.403 24.802 1.00 92.50 81 PRO A N 1
ATOM 605 C CA . PRO A 1 81 ? -10.319 9.261 23.669 1.00 92.50 81 PRO A CA 1
ATOM 606 C C . PRO A 1 81 ? -9.753 8.718 22.350 1.00 92.50 81 PRO A C 1
ATOM 608 O O . PRO A 1 81 ? -8.577 8.355 22.273 1.00 92.50 81 PRO A O 1
ATOM 611 N N . LEU A 1 82 ? -10.563 8.723 21.286 1.00 90.44 82 LEU A N 1
ATOM 612 C CA . LEU A 1 82 ? -10.156 8.208 19.978 1.00 90.44 82 LEU A CA 1
ATOM 613 C C . LEU A 1 82 ? -8.939 8.965 19.431 1.00 90.44 82 LEU A C 1
ATOM 615 O O . LEU A 1 82 ? -8.955 10.183 19.251 1.00 90.44 82 LEU A O 1
ATOM 619 N N . ARG A 1 83 ? -7.888 8.213 19.100 1.00 90.38 83 ARG A N 1
ATOM 620 C CA . ARG A 1 83 ? -6.660 8.729 18.485 1.00 90.38 83 ARG A CA 1
ATOM 621 C C . ARG A 1 83 ? -6.618 8.345 17.011 1.00 90.38 83 ARG A C 1
ATOM 623 O O . ARG A 1 83 ? -7.048 7.255 16.639 1.00 90.38 83 ARG A O 1
ATOM 630 N N . VAL A 1 84 ? -6.034 9.203 16.170 1.00 88.88 84 VAL A N 1
ATOM 631 C CA . VAL A 1 84 ? -5.961 8.989 14.709 1.00 88.88 84 VAL A CA 1
ATOM 632 C C . VAL A 1 84 ? -5.374 7.619 14.365 1.00 88.88 84 VAL A C 1
ATOM 634 O O . VAL A 1 84 ? -5.920 6.896 13.542 1.00 88.88 84 VAL A O 1
ATOM 637 N N . TYR A 1 85 ? -4.308 7.198 15.042 1.00 87.56 85 TYR A N 1
ATOM 638 C CA . TYR A 1 85 ? -3.702 5.901 14.751 1.00 87.56 85 TYR A CA 1
ATOM 639 C C . TYR A 1 85 ? -4.625 4.714 15.093 1.00 87.56 85 TYR A C 1
ATOM 641 O O . TYR A 1 85 ? -4.574 3.694 14.413 1.00 87.56 85 TYR A O 1
ATOM 649 N N . VAL A 1 86 ? -5.488 4.839 16.110 1.00 90.00 86 VAL A N 1
ATOM 650 C CA . VAL A 1 86 ? -6.472 3.807 16.481 1.00 90.00 86 VAL A CA 1
ATOM 651 C C . VAL A 1 86 ? -7.534 3.706 15.396 1.00 90.00 86 VAL A C 1
ATOM 653 O O . VAL A 1 86 ? -7.875 2.603 14.975 1.00 90.00 86 VAL A O 1
ATOM 656 N N . LEU A 1 87 ? -8.002 4.840 14.870 1.00 90.94 87 LEU A N 1
ATOM 657 C CA . LEU A 1 87 ? -8.899 4.866 13.715 1.00 90.94 87 LEU A CA 1
ATOM 658 C C . LEU A 1 87 ? -8.274 4.133 12.514 1.00 90.94 87 LEU A C 1
ATOM 660 O O . LEU A 1 87 ? -8.897 3.237 11.946 1.00 90.94 87 LEU A O 1
ATOM 664 N N . PHE A 1 88 ? -7.017 4.437 12.179 1.00 89.75 88 PHE A N 1
ATOM 665 C CA . PHE A 1 88 ? -6.327 3.804 11.050 1.00 89.75 88 PHE A CA 1
ATOM 666 C C . PHE A 1 88 ? -6.051 2.308 11.255 1.00 89.75 88 PHE A C 1
ATOM 668 O O . PHE A 1 88 ? -6.094 1.551 10.287 1.00 89.75 88 PHE A O 1
ATOM 675 N N . GLN A 1 89 ? -5.858 1.838 12.492 1.00 89.88 89 GLN A N 1
ATOM 676 C CA . GLN A 1 89 ? -5.812 0.397 12.771 1.00 89.88 89 GLN A CA 1
ATOM 677 C C . GLN A 1 89 ? -7.132 -0.305 12.437 1.00 89.88 89 GLN A C 1
ATOM 679 O O . GLN A 1 89 ? -7.115 -1.428 11.933 1.00 89.88 89 GLN A O 1
ATOM 684 N N . HIS A 1 90 ? -8.271 0.321 12.741 1.00 91.19 90 HIS A N 1
ATOM 685 C CA . HIS A 1 90 ? -9.580 -0.251 12.429 1.00 91.19 90 HIS A CA 1
ATOM 686 C C . HIS A 1 90 ? -9.827 -0.243 10.921 1.00 91.19 90 HIS A C 1
ATOM 688 O O . HIS A 1 90 ? -10.170 -1.283 10.366 1.00 91.19 90 HIS A O 1
ATOM 694 N N . ILE A 1 91 ? -9.533 0.874 10.248 1.00 93.31 91 ILE A N 1
ATOM 695 C CA . ILE A 1 91 ? -9.611 0.981 8.784 1.00 93.31 91 ILE A CA 1
ATOM 696 C C . ILE A 1 91 ? -8.751 -0.098 8.114 1.00 93.31 91 ILE A C 1
ATOM 698 O O . ILE A 1 91 ? -9.239 -0.816 7.249 1.00 93.31 91 ILE A O 1
ATOM 702 N N . GLN A 1 92 ? -7.503 -0.287 8.556 1.00 92.94 92 GLN A N 1
ATOM 703 C CA . GLN A 1 92 ? -6.598 -1.307 8.016 1.00 92.94 92 GLN A CA 1
ATOM 704 C C . GLN A 1 92 ? -7.179 -2.728 8.092 1.00 92.94 92 GLN A C 1
ATOM 706 O O . GLN A 1 92 ? -6.932 -3.530 7.192 1.00 92.94 92 GLN A O 1
ATOM 711 N N . LYS A 1 93 ? -7.940 -3.044 9.149 1.00 93.31 93 LYS A N 1
ATOM 712 C CA . LYS A 1 93 ? -8.617 -4.343 9.317 1.00 93.31 93 LYS A CA 1
ATOM 713 C C . LYS A 1 93 ? -9.858 -4.488 8.433 1.00 93.31 93 LYS A C 1
ATOM 715 O O . LYS A 1 93 ? -10.278 -5.612 8.186 1.00 93.31 93 LYS A O 1
ATOM 720 N N . MET A 1 94 ? -10.443 -3.378 7.986 1.00 96.25 94 MET A N 1
ATOM 721 C CA . MET A 1 94 ? -11.602 -3.369 7.091 1.00 96.25 94 MET A CA 1
ATOM 722 C C . MET A 1 94 ? -11.216 -3.531 5.615 1.00 96.25 94 MET A C 1
ATOM 724 O O . MET A 1 94 ? -12.079 -3.864 4.807 1.00 96.25 94 MET A O 1
ATOM 728 N N . LEU A 1 95 ? -9.950 -3.297 5.249 1.00 95.94 95 LEU A N 1
ATOM 729 C CA . LEU A 1 95 ? -9.505 -3.399 3.859 1.00 95.94 95 LEU A CA 1
ATOM 730 C C . LEU A 1 95 ? -9.515 -4.845 3.361 1.00 95.94 95 LEU A C 1
ATOM 732 O O . LEU A 1 95 ? -8.983 -5.753 4.001 1.00 95.94 95 LEU A O 1
ATOM 736 N N . SER A 1 96 ? -10.030 -5.030 2.152 1.00 96.19 96 SER A N 1
ATOM 737 C CA . SER A 1 96 ? -10.001 -6.291 1.416 1.00 96.19 96 SER A CA 1
ATOM 738 C C . SER A 1 96 ? -9.663 -6.048 -0.059 1.00 96.19 96 SER A C 1
ATOM 740 O O . SER A 1 96 ? -9.487 -4.917 -0.509 1.00 96.19 96 SER A O 1
ATOM 742 N N . ASN A 1 97 ? -9.559 -7.116 -0.845 1.00 96.12 97 ASN A N 1
ATOM 743 C CA . ASN A 1 97 ? -9.402 -7.033 -2.300 1.00 96.12 97 ASN A CA 1
ATOM 744 C C . ASN A 1 97 ? -10.637 -6.456 -3.021 1.00 96.12 97 ASN A C 1
ATOM 746 O O . ASN A 1 97 ? -10.550 -6.165 -4.210 1.00 96.12 97 ASN A O 1
ATOM 750 N N . GLU A 1 98 ? -11.770 -6.323 -2.327 1.00 96.44 98 GLU A N 1
ATOM 751 C CA . GLU A 1 98 ? -13.040 -5.822 -2.870 1.00 96.44 98 GLU A CA 1
ATOM 752 C C . GLU A 1 98 ? -13.318 -4.367 -2.471 1.00 96.44 98 GLU A C 1
ATOM 754 O O . GLU A 1 98 ? -14.224 -3.736 -3.011 1.00 96.44 98 GLU A O 1
ATOM 759 N N . THR A 1 99 ? -12.535 -3.811 -1.545 1.00 95.88 99 THR A N 1
ATOM 760 C CA . THR A 1 99 ? -12.685 -2.424 -1.100 1.00 95.88 99 THR A CA 1
ATOM 761 C C . THR A 1 99 ? -11.925 -1.443 -1.992 1.00 95.88 99 THR A C 1
ATOM 763 O O . THR A 1 99 ? -10.884 -1.768 -2.572 1.00 95.88 99 THR A O 1
ATOM 766 N N . ALA A 1 100 ? -12.420 -0.208 -2.042 1.00 94.81 100 ALA A N 1
ATOM 767 C CA . ALA A 1 100 ? -11.714 0.943 -2.587 1.00 94.81 100 ALA A CA 1
ATOM 768 C C . ALA A 1 100 ? -11.546 1.995 -1.484 1.00 94.81 100 ALA A C 1
ATOM 770 O O . ALA A 1 100 ? -12.508 2.317 -0.786 1.00 94.81 100 ALA A O 1
ATOM 771 N N . VAL A 1 101 ? -10.329 2.510 -1.316 1.00 92.69 101 VAL A N 1
ATOM 772 C CA . VAL A 1 101 ? -10.046 3.652 -0.439 1.00 92.69 101 VAL A CA 1
ATOM 773 C C . VAL A 1 101 ? -10.161 4.925 -1.266 1.00 92.69 101 VAL A C 1
ATOM 775 O O . VAL A 1 101 ? -9.473 5.047 -2.274 1.00 92.69 101 VAL A O 1
ATOM 778 N N . ILE A 1 102 ? -11.003 5.859 -0.830 1.00 92.50 102 ILE A N 1
ATOM 779 C CA . ILE A 1 102 ? -11.109 7.201 -1.411 1.00 92.50 102 ILE A CA 1
ATOM 780 C C . ILE A 1 102 ? -10.495 8.163 -0.398 1.00 92.50 102 ILE A C 1
ATOM 782 O O . ILE A 1 102 ? -11.033 8.360 0.695 1.00 92.50 102 ILE A O 1
ATOM 786 N N . AL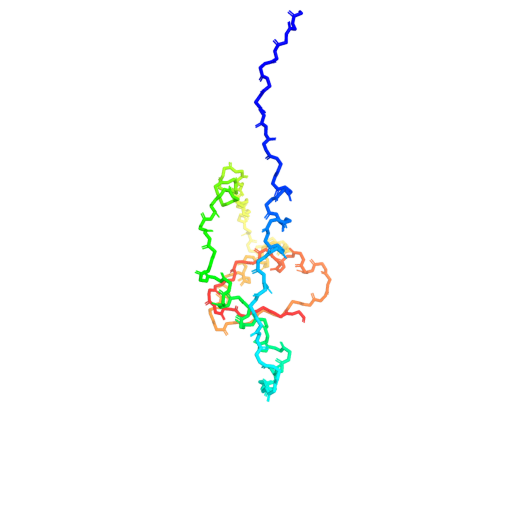A A 1 103 ? -9.318 8.681 -0.722 1.00 89.50 103 ALA A N 1
ATOM 787 C CA . ALA A 1 103 ? -8.517 9.495 0.171 1.00 89.50 103 ALA A CA 1
ATOM 788 C C . ALA A 1 103 ? -8.744 10.985 -0.105 1.00 89.50 103 ALA A C 1
ATOM 790 O O . ALA A 1 103 ? -8.127 11.566 -0.990 1.00 89.50 103 ALA A O 1
ATOM 791 N N . GLU A 1 104 ? -9.596 11.603 0.710 1.00 88.50 104 GLU A N 1
ATOM 792 C CA . GLU A 1 104 ? -9.849 13.047 0.675 1.00 88.50 104 GLU A CA 1
ATOM 793 C C . GLU A 1 104 ? -8.587 13.893 0.916 1.00 88.50 104 GLU A C 1
ATOM 795 O O . GLU A 1 104 ? -7.626 13.475 1.577 1.00 88.50 104 GLU A O 1
ATOM 800 N N . THR A 1 105 ? -8.623 15.133 0.419 1.00 86.50 105 THR A N 1
ATOM 801 C CA . THR A 1 105 ? -7.525 16.095 0.590 1.00 86.50 105 THR A CA 1
ATOM 802 C C . THR A 1 105 ? -7.392 16.529 2.055 1.00 86.50 105 THR A C 1
ATOM 804 O O . THR A 1 105 ? -8.381 16.801 2.733 1.00 86.50 105 THR A O 1
ATOM 807 N N . GLY A 1 106 ? -6.152 16.651 2.543 1.00 84.75 106 GLY A N 1
ATOM 808 C CA . GLY A 1 106 ? -5.831 17.184 3.872 1.00 84.75 106 GLY A CA 1
ATOM 809 C C . GLY A 1 106 ? -4.855 16.301 4.649 1.00 84.75 106 GLY A C 1
ATOM 810 O O . GLY A 1 106 ? -4.163 15.462 4.072 1.00 84.75 106 GLY A O 1
ATOM 811 N N . ASP A 1 107 ? -4.828 16.451 5.975 1.00 76.62 107 ASP A N 1
ATOM 812 C CA . ASP A 1 107 ? -3.920 15.714 6.877 1.00 76.62 107 ASP A CA 1
ATOM 813 C C . ASP A 1 107 ? -4.101 14.191 6.819 1.00 76.62 107 ASP A C 1
ATOM 815 O O . ASP A 1 107 ? -3.220 13.410 7.203 1.00 76.62 107 ASP A O 1
ATOM 819 N N . PHE A 1 108 ? -5.245 13.742 6.307 1.00 77.75 108 PHE A N 1
ATOM 820 C CA . PHE A 1 108 ? -5.493 12.333 6.085 1.00 77.75 108 PHE A CA 1
ATOM 821 C C . PHE A 1 108 ? -4.604 11.743 4.988 1.00 77.75 108 PHE A C 1
ATOM 823 O O . PHE A 1 108 ? -4.269 10.568 5.097 1.00 77.75 108 PHE A O 1
ATOM 830 N N . TRP A 1 109 ? -4.133 12.528 4.011 1.00 79.25 109 TRP A N 1
ATOM 831 C CA . TRP A 1 109 ? -3.251 12.060 2.934 1.00 79.25 109 TRP A CA 1
ATOM 832 C C . TRP A 1 109 ? -2.043 11.271 3.468 1.00 79.25 109 TRP A C 1
ATOM 834 O O . TRP A 1 109 ? -1.771 10.154 3.028 1.00 79.25 109 TRP A O 1
ATOM 844 N N . PHE A 1 110 ? -1.356 11.803 4.485 1.00 83.81 110 PHE A N 1
ATOM 845 C CA . PHE A 1 110 ? -0.184 11.155 5.089 1.00 83.81 110 PHE A CA 1
ATOM 846 C C . PHE A 1 110 ? -0.522 9.897 5.892 1.00 83.81 110 PHE A C 1
ATOM 848 O O . PHE A 1 110 ? 0.337 9.038 6.093 1.00 83.81 110 PHE A O 1
ATOM 855 N N . ASN A 1 111 ? -1.753 9.792 6.392 1.00 83.62 111 ASN A N 1
ATOM 856 C CA . ASN A 1 111 ? -2.207 8.610 7.112 1.00 83.62 111 ASN A CA 1
ATOM 857 C C . ASN A 1 111 ? -2.700 7.529 6.139 1.00 83.62 111 ASN A C 1
ATOM 859 O O . ASN A 1 111 ? -2.380 6.357 6.327 1.00 83.62 111 ASN A O 1
ATOM 863 N N . TRP A 1 112 ? -3.377 7.916 5.054 1.00 86.56 112 TRP A N 1
ATOM 864 C CA . TRP A 1 112 ? -3.804 7.015 3.985 1.00 86.56 112 TRP A CA 1
ATOM 865 C C . TRP A 1 112 ? -2.616 6.354 3.278 1.00 86.56 112 TRP A C 1
ATOM 867 O O . TRP A 1 112 ? -2.649 5.149 3.040 1.00 86.56 112 TRP A O 1
ATOM 877 N N . GLN A 1 113 ? -1.523 7.094 3.049 1.00 86.31 113 GLN A N 1
ATOM 878 C CA . GLN A 1 113 ? -0.277 6.548 2.491 1.00 86.31 113 GLN A CA 1
ATOM 879 C C . GLN A 1 113 ? 0.369 5.442 3.346 1.00 86.31 113 GLN A C 1
ATOM 881 O O . GLN A 1 113 ? 1.185 4.680 2.833 1.00 86.31 113 GLN A O 1
ATOM 886 N N . LYS A 1 114 ? 0.031 5.340 4.638 1.00 87.88 114 LYS A N 1
ATOM 887 C CA . LYS A 1 114 ? 0.566 4.307 5.543 1.00 87.88 114 LYS A CA 1
ATOM 888 C C . LYS A 1 114 ? -0.235 3.003 5.511 1.00 87.88 114 LYS A C 1
ATOM 890 O O . LYS A 1 114 ? 0.176 2.034 6.147 1.00 87.88 114 LYS A O 1
ATOM 895 N N . LEU A 1 115 ? -1.376 2.965 4.820 1.00 90.62 115 LEU A N 1
ATOM 896 C CA . LEU A 1 115 ? -2.181 1.752 4.725 1.00 90.62 115 LEU A CA 1
ATOM 897 C C . LEU A 1 115 ? -1.499 0.701 3.849 1.00 90.62 115 LEU A C 1
ATOM 899 O O . LEU A 1 115 ? -1.031 0.968 2.743 1.00 90.62 115 LEU A O 1
ATOM 903 N N . LYS A 1 116 ? -1.520 -0.541 4.325 1.00 92.56 116 LYS A N 1
ATOM 904 C CA . LYS A 1 116 ? -1.098 -1.715 3.565 1.00 92.56 116 LYS A CA 1
ATOM 905 C C . LYS A 1 116 ? -2.285 -2.225 2.772 1.00 92.56 116 LYS A C 1
ATOM 907 O O . LYS A 1 116 ? -3.179 -2.863 3.328 1.00 92.56 116 LYS A O 1
ATOM 912 N N . LEU A 1 117 ? -2.295 -1.931 1.478 1.00 94.44 117 LEU A N 1
ATOM 913 C CA . LEU A 1 117 ? -3.384 -2.322 0.594 1.00 94.44 117 LEU A CA 1
ATOM 914 C C . LEU A 1 117 ? -3.286 -3.812 0.235 1.00 94.44 117 LEU A C 1
ATOM 916 O O . LEU A 1 117 ? -2.261 -4.250 -0.300 1.00 94.44 117 LEU A O 1
ATOM 920 N N . PRO A 1 118 ? -4.342 -4.605 0.487 1.00 95.50 118 PRO A N 1
ATOM 921 C CA . PRO A 1 118 ? -4.433 -5.957 -0.040 1.00 95.50 118 PRO A CA 1
ATOM 922 C C . PRO A 1 118 ? -4.370 -5.951 -1.570 1.00 95.50 118 PRO A C 1
ATOM 924 O O . PRO A 1 118 ? -4.837 -5.021 -2.229 1.00 95.50 118 PRO A O 1
ATOM 927 N N . ARG A 1 119 ? -3.831 -7.019 -2.165 1.00 95.56 119 ARG A N 1
ATOM 928 C CA . ARG A 1 119 ? -3.813 -7.167 -3.626 1.00 95.56 119 ARG A CA 1
ATOM 929 C C . ARG A 1 119 ? -5.243 -7.069 -4.175 1.00 95.56 119 ARG A C 1
ATOM 931 O O . ARG A 1 119 ? -6.100 -7.842 -3.766 1.00 95.56 119 ARG A O 1
ATOM 938 N N . GLY A 1 120 ? -5.473 -6.157 -5.118 1.00 94.31 120 GLY A N 1
ATOM 939 C CA . GLY A 1 120 ? -6.792 -5.912 -5.718 1.00 94.31 120 GLY A CA 1
ATOM 940 C C . GLY A 1 120 ? -7.584 -4.773 -5.068 1.00 94.31 120 GLY A C 1
ATOM 941 O O . GLY A 1 120 ? -8.466 -4.229 -5.727 1.00 94.31 120 GLY A O 1
ATOM 942 N N . CYS A 1 121 ? -7.220 -4.352 -3.850 1.00 96.31 121 CYS A N 1
ATOM 943 C CA . CYS A 1 121 ? -7.781 -3.158 -3.222 1.00 96.31 121 CYS A CA 1
ATOM 944 C C . CYS A 1 121 ? -7.452 -1.931 -4.075 1.00 96.31 121 CYS A C 1
ATOM 946 O O . CYS A 1 121 ? -6.298 -1.727 -4.465 1.00 96.31 121 CYS A O 1
ATOM 948 N N . ARG A 1 122 ? -8.463 -1.110 -4.353 1.00 94.50 122 ARG A N 1
ATOM 949 C CA . ARG A 1 122 ? -8.285 0.137 -5.105 1.00 94.50 122 ARG A CA 1
ATOM 950 C C . ARG A 1 122 ? -7.966 1.285 -4.161 1.00 94.50 122 ARG A C 1
ATOM 952 O O . ARG A 1 122 ? -8.313 1.243 -2.980 1.00 94.50 122 ARG A O 1
ATOM 959 N N . TYR A 1 123 ? -7.305 2.297 -4.697 1.00 92.62 123 TYR A N 1
ATOM 960 C CA . TYR A 1 123 ? -6.962 3.511 -3.981 1.00 92.62 123 TYR A CA 1
ATOM 961 C C . TYR A 1 123 ? -7.107 4.691 -4.941 1.00 92.62 123 TYR A C 1
ATOM 963 O O . TYR A 1 123 ? -6.498 4.688 -6.012 1.00 92.62 123 TYR A O 1
ATOM 971 N N . GLU A 1 124 ? -7.911 5.672 -4.552 1.00 90.69 124 GLU A N 1
ATOM 972 C CA . GLU A 1 124 ? -8.281 6.845 -5.343 1.00 90.69 124 GLU A CA 1
ATOM 973 C C . GLU A 1 124 ? -8.111 8.113 -4.489 1.00 90.69 124 GLU A C 1
ATOM 975 O O . GLU A 1 124 ? -8.200 8.054 -3.260 1.00 90.69 124 GLU A O 1
ATOM 980 N N . PHE A 1 125 ? -7.826 9.237 -5.148 1.00 82.50 125 PHE A N 1
ATOM 981 C CA . PHE A 1 125 ? -7.687 10.571 -4.561 1.00 82.50 125 PHE A CA 1
ATOM 982 C C . PHE A 1 125 ? -8.636 11.535 -5.271 1.00 82.50 125 PHE A C 1
ATOM 984 O O . PHE A 1 125 ? -8.783 11.375 -6.507 1.00 82.50 125 PHE A O 1
#

Sequence (125 aa):
MGEGTGSSGVPVVAAVESLGSSLDGQVPIGKSLPGPSSDRASCYFFKSFSKRLECNITAYEFYHRVYVPEGQFPKSDPEEPLRVYVLFQHIQKMLSNETAVIAETGDFWFNWQKLKLPRGCRYEF

pLDDT: mean 75.47, std 23.3, range [30.95, 97.94]

Secondary structure (DSSP, 8-state):
-----------TTHHHHTTSS-------S-----PPPHHHHHHHHHHHHTTTPPP--HHHHHHHHHPPPPPPPPP--TTSPP-HHHHHHHHHHH--TT-EEE--SSTHHHHHTT--PPTT-EEE-